Protein AF-Q20941-F1 (afdb_monomer_lite)

pLDDT: mean 76.47, std 21.43, range [36.88, 98.44]

Radius of gyration: 23.4 Å; chains: 1; bounding box: 56×32×61 Å

Sequence (111 aa):
MSRERANARERCRQKSIGNAFNMLRNHLPKQLRDRKPSKAETLKSAAQYISHLLRILEKEIENSSNNLKDEHQKDPSLTTPSHLNSKIEVCYAHQNGEWVPPECHFVVNYD

Foldseek 3Di:
DPPVLVVLQVVQVVVVVVVVLVVLLVPADPVQSVVVDDSVSSVVRSVVVVVVVVVVVVVVVVVVVVVPPDDDDDDDDDDDPPPPPPPPPPVQDDDPNDGGDPSRVVSNPDD

Structure (mmCIF, N/CA/C/O backbone):
data_AF-Q20941-F1
#
_entry.id   AF-Q20941-F1
#
loop_
_atom_site.group_PDB
_atom_site.id
_atom_site.type_symbol
_atom_site.label_atom_id
_atom_site.label_alt_id
_atom_site.label_comp_id
_atom_site.label_asym_id
_atom_site.label_entity_id
_atom_site.label_seq_id
_atom_site.pdbx_PDB_ins_code
_atom_site.Cartn_x
_atom_site.Cartn_y
_atom_site.Car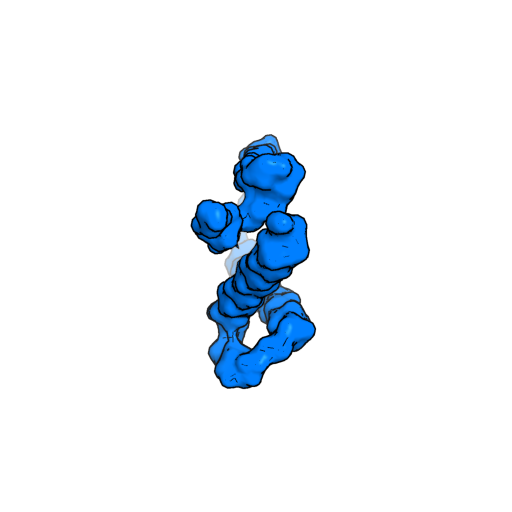tn_z
_atom_site.occupancy
_atom_site.B_iso_or_equiv
_atom_site.auth_seq_id
_atom_site.auth_comp_id
_atom_site.auth_asym_id
_atom_site.auth_atom_id
_atom_site.pdbx_PDB_model_num
ATOM 1 N N . MET A 1 1 ? 27.095 8.387 -20.098 1.00 57.59 1 MET A N 1
ATOM 2 C CA . MET A 1 1 ? 26.749 7.977 -18.717 1.00 57.59 1 MET A CA 1
ATOM 3 C C . MET A 1 1 ? 25.325 8.331 -18.248 1.00 57.59 1 MET A C 1
ATOM 5 O O . MET A 1 1 ? 24.922 7.816 -17.215 1.00 57.59 1 MET A O 1
ATOM 9 N N . SER A 1 2 ? 24.523 9.175 -18.920 1.00 83.88 2 SER A N 1
ATOM 10 C CA . SER A 1 2 ? 23.276 9.691 -18.306 1.00 83.88 2 SER A CA 1
ATOM 11 C C . SER A 1 2 ? 22.057 8.751 -18.375 1.00 83.88 2 SER A C 1
ATOM 13 O O . SER A 1 2 ? 21.399 8.545 -17.357 1.00 83.88 2 SER A O 1
ATOM 15 N N . ARG A 1 3 ? 21.745 8.156 -19.538 1.00 88.31 3 ARG A N 1
ATOM 16 C CA . ARG A 1 3 ? 20.466 7.440 -19.746 1.00 88.31 3 ARG A CA 1
ATOM 17 C C . ARG A 1 3 ? 20.379 6.094 -19.027 1.00 88.31 3 ARG A C 1
ATOM 19 O O . ARG A 1 3 ? 19.367 5.805 -18.401 1.00 88.31 3 ARG A O 1
ATOM 26 N N . GLU A 1 4 ? 21.422 5.273 -19.095 1.00 88.12 4 GLU A N 1
ATOM 27 C CA . GLU A 1 4 ? 21.444 3.953 -18.443 1.00 88.12 4 GLU A CA 1
ATOM 28 C C . GLU A 1 4 ? 21.365 4.076 -16.921 1.00 88.12 4 GLU A C 1
ATOM 30 O O . GLU A 1 4 ? 20.567 3.381 -16.291 1.00 88.12 4 GLU A O 1
ATOM 35 N N . ARG A 1 5 ? 22.118 5.025 -16.344 1.00 84.62 5 ARG A N 1
ATOM 36 C CA . ARG A 1 5 ? 22.065 5.343 -14.913 1.00 84.62 5 ARG A CA 1
ATOM 37 C C . ARG A 1 5 ? 20.673 5.837 -14.505 1.00 84.62 5 ARG A C 1
ATOM 39 O O . ARG A 1 5 ? 20.125 5.334 -13.528 1.00 84.62 5 ARG A O 1
ATOM 46 N N . ALA A 1 6 ? 20.059 6.737 -15.278 1.00 86.69 6 ALA A N 1
ATOM 47 C CA . ALA A 1 6 ? 18.687 7.192 -15.028 1.00 86.69 6 ALA A CA 1
ATOM 48 C C . ALA A 1 6 ? 17.663 6.043 -15.106 1.00 86.69 6 ALA A C 1
ATOM 50 O O . ALA A 1 6 ? 16.834 5.882 -14.212 1.00 86.69 6 ALA A O 1
ATOM 51 N N . ASN A 1 7 ? 17.765 5.179 -16.120 1.00 92.12 7 ASN A N 1
ATOM 52 C CA . ASN A 1 7 ? 16.904 4.004 -16.267 1.00 92.12 7 ASN A CA 1
ATOM 53 C C . ASN A 1 7 ? 17.090 3.000 -15.115 1.00 92.12 7 ASN A C 1
ATOM 55 O O . ASN A 1 7 ? 16.131 2.358 -14.686 1.00 92.12 7 ASN A O 1
ATOM 59 N N . ALA A 1 8 ? 18.317 2.820 -14.618 1.00 89.19 8 ALA A N 1
ATOM 60 C CA . ALA A 1 8 ? 18.602 1.974 -13.462 1.00 89.19 8 ALA A CA 1
ATOM 61 C C . ALA A 1 8 ? 17.972 2.539 -12.179 1.00 89.19 8 ALA A C 1
ATOM 63 O O . ALA A 1 8 ? 17.316 1.794 -11.446 1.00 89.19 8 ALA A O 1
ATOM 64 N N . ARG A 1 9 ? 18.086 3.856 -11.960 1.00 88.50 9 ARG A N 1
ATOM 65 C CA . ARG A 1 9 ? 17.422 4.553 -10.850 1.00 88.50 9 ARG A CA 1
ATOM 66 C C . ARG A 1 9 ? 15.904 4.403 -10.911 1.00 88.50 9 ARG A C 1
ATOM 68 O O . ARG A 1 9 ? 15.306 3.995 -9.919 1.00 88.50 9 ARG A O 1
ATOM 75 N N . GLU A 1 10 ? 15.284 4.631 -12.071 1.00 91.81 10 GLU A N 1
ATOM 76 C CA . GLU A 1 10 ? 13.825 4.509 -12.213 1.00 91.81 10 GLU A CA 1
ATOM 77 C C . GLU A 1 10 ? 13.343 3.073 -11.977 1.00 91.81 10 GLU A C 1
ATOM 79 O O . GLU A 1 10 ? 12.366 2.858 -11.258 1.00 91.81 10 GLU A O 1
ATOM 84 N N . ARG A 1 11 ? 14.057 2.065 -12.498 1.00 94.19 11 ARG A N 1
ATOM 85 C CA . ARG A 1 11 ? 13.746 0.655 -12.202 1.00 94.19 11 ARG A CA 1
ATOM 86 C C . ARG A 1 11 ? 13.788 0.372 -10.708 1.00 94.19 11 ARG A C 1
ATOM 88 O O . ARG A 1 11 ? 12.925 -0.334 -10.190 1.00 94.19 11 ARG A O 1
ATOM 95 N N . CYS A 1 12 ? 14.776 0.919 -10.013 1.00 90.69 12 CYS A N 1
ATOM 96 C CA . CYS A 1 12 ? 14.910 0.686 -8.592 1.00 90.69 12 CYS A CA 1
ATOM 97 C C . CYS A 1 12 ? 13.846 1.432 -7.764 1.00 90.69 12 CYS A C 1
ATOM 99 O O . CYS A 1 12 ? 13.238 0.839 -6.872 1.00 90.69 12 CYS A O 1
ATOM 101 N N . ARG A 1 13 ? 13.493 2.665 -8.141 1.00 92.62 13 ARG A N 1
ATOM 102 C CA . ARG A 1 13 ? 12.3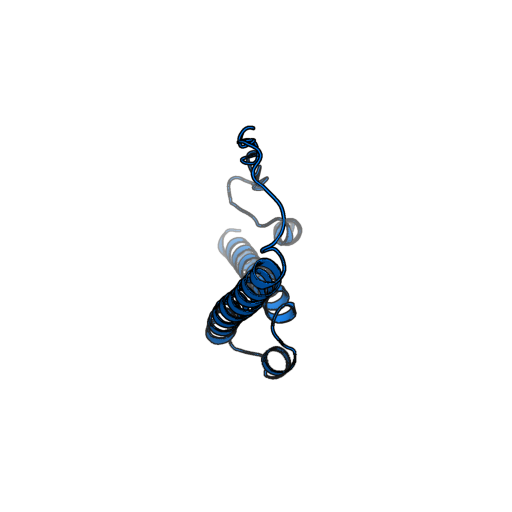45 3.384 -7.570 1.00 92.62 13 ARG A CA 1
ATOM 103 C C . ARG A 1 13 ? 11.037 2.604 -7.750 1.00 92.62 13 ARG A C 1
ATOM 105 O O . ARG A 1 13 ? 10.257 2.467 -6.810 1.00 92.62 13 ARG A O 1
ATOM 112 N N . GLN A 1 14 ? 10.804 2.032 -8.932 1.00 94.69 14 GLN A N 1
ATOM 113 C CA . GLN A 1 14 ? 9.636 1.177 -9.179 1.00 94.69 14 GLN A CA 1
ATOM 114 C C . GLN A 1 14 ? 9.670 -0.111 -8.346 1.00 94.69 14 GLN A C 1
ATOM 116 O O . GLN A 1 14 ? 8.626 -0.538 -7.852 1.00 94.69 14 GLN A O 1
ATOM 121 N N . LYS A 1 15 ? 10.852 -0.714 -8.148 1.00 93.44 15 LYS A N 1
ATOM 122 C CA . LYS A 1 15 ? 11.035 -1.888 -7.280 1.00 93.44 15 LYS A CA 1
ATOM 123 C C . LYS A 1 15 ? 10.670 -1.572 -5.829 1.00 93.44 15 LYS A C 1
ATOM 125 O O . LYS A 1 15 ? 9.933 -2.342 -5.220 1.00 93.44 15 LYS A O 1
ATOM 130 N N . SER A 1 16 ? 11.116 -0.430 -5.310 1.00 93.94 16 SER A N 1
ATOM 131 C CA . SER A 1 16 ? 10.749 0.073 -3.980 1.00 93.94 16 SER A CA 1
ATOM 132 C C . SER A 1 16 ? 9.240 0.188 -3.788 1.00 93.94 16 SER A C 1
ATOM 134 O O . SER A 1 16 ? 8.662 -0.407 -2.878 1.00 93.94 16 SER A O 1
ATOM 136 N N . ILE A 1 17 ? 8.574 0.865 -4.727 1.00 95.38 17 ILE A N 1
ATOM 137 C CA . ILE A 1 17 ? 7.116 1.008 -4.723 1.00 95.38 17 ILE A CA 1
ATOM 138 C C . ILE A 1 17 ? 6.451 -0.371 -4.796 1.00 95.38 17 ILE A C 1
ATOM 140 O O . ILE A 1 17 ? 5.494 -0.640 -4.072 1.00 95.38 17 ILE A O 1
ATOM 144 N N . GLY A 1 18 ? 6.964 -1.269 -5.641 1.00 95.25 18 GLY A N 1
ATOM 145 C CA . GLY A 1 18 ? 6.498 -2.652 -5.731 1.00 95.25 18 GLY A CA 1
ATOM 146 C C . GLY A 1 18 ? 6.571 -3.390 -4.391 1.00 95.25 18 GLY A C 1
ATOM 147 O O . GLY A 1 18 ? 5.598 -4.037 -4.000 1.00 95.25 18 GLY A O 1
ATOM 148 N N . ASN A 1 19 ? 7.676 -3.236 -3.660 1.00 95.50 19 ASN A N 1
ATOM 149 C CA . ASN A 1 19 ? 7.859 -3.816 -2.331 1.00 95.50 19 ASN A CA 1
ATOM 150 C C . ASN A 1 19 ? 6.866 -3.237 -1.316 1.00 95.50 19 ASN A C 1
ATOM 152 O O . ASN A 1 19 ? 6.230 -4.006 -0.597 1.00 95.50 19 ASN A O 1
ATOM 156 N N . ALA A 1 20 ? 6.656 -1.918 -1.310 1.00 96.19 20 ALA A N 1
ATOM 157 C CA . ALA A 1 20 ? 5.668 -1.274 -0.442 1.00 96.19 20 ALA A CA 1
ATOM 158 C C . ALA A 1 20 ? 4.239 -1.785 -0.715 1.00 96.19 20 ALA A C 1
ATOM 160 O O . ALA A 1 20 ? 3.493 -2.097 0.213 1.00 96.19 20 ALA A O 1
ATOM 161 N N . PHE A 1 21 ? 3.870 -1.968 -1.987 1.00 96.62 21 PHE A N 1
ATOM 162 C CA . PHE A 1 21 ? 2.596 -2.591 -2.358 1.00 96.62 21 PHE A CA 1
ATOM 163 C C . PHE A 1 21 ? 2.485 -4.040 -1.863 1.00 96.62 21 PHE A C 1
ATOM 165 O O . PHE A 1 21 ? 1.409 -4.460 -1.441 1.00 96.62 21 PHE A O 1
ATOM 172 N N . ASN A 1 22 ? 3.569 -4.817 -1.907 1.00 95.00 22 ASN A N 1
ATOM 173 C CA . ASN A 1 22 ? 3.575 -6.187 -1.390 1.00 95.00 22 ASN A CA 1
ATOM 174 C C . ASN A 1 22 ? 3.422 -6.221 0.135 1.00 95.00 22 ASN A C 1
ATOM 176 O O . ASN A 1 22 ? 2.632 -7.015 0.639 1.00 95.00 22 ASN A O 1
ATOM 180 N N . MET A 1 23 ? 4.100 -5.325 0.856 1.00 96.38 23 MET A N 1
ATOM 181 C CA . MET A 1 23 ? 3.905 -5.163 2.299 1.00 96.38 23 MET A CA 1
ATOM 182 C C . MET A 1 23 ? 2.452 -4.814 2.623 1.00 96.38 23 MET A C 1
ATOM 184 O O . MET A 1 23 ? 1.840 -5.470 3.460 1.00 96.38 23 MET A O 1
ATOM 188 N N . LEU A 1 24 ? 1.855 -3.863 1.897 1.00 97.44 24 LEU A N 1
ATOM 189 C CA . LEU A 1 24 ? 0.453 -3.492 2.087 1.00 97.44 24 LEU A CA 1
ATOM 190 C C . LEU A 1 24 ? -0.499 -4.683 1.876 1.00 97.44 24 LEU A C 1
ATOM 192 O O . LEU A 1 24 ? -1.422 -4.880 2.664 1.00 97.44 24 LEU A O 1
ATOM 196 N N . ARG A 1 25 ? -0.254 -5.529 0.865 1.00 95.81 25 ARG A N 1
ATOM 197 C CA . ARG A 1 25 ? -1.047 -6.752 0.626 1.00 95.81 25 ARG A CA 1
ATOM 198 C C . ARG A 1 25 ? -0.942 -7.776 1.753 1.00 95.81 25 ARG A C 1
ATOM 200 O O . ARG A 1 25 ? -1.885 -8.538 1.946 1.00 95.81 25 ARG A O 1
ATOM 207 N N . ASN A 1 26 ? 0.161 -7.805 2.499 1.00 95.69 26 ASN A N 1
ATOM 208 C CA . ASN A 1 26 ? 0.315 -8.723 3.629 1.00 95.69 26 ASN A CA 1
ATOM 209 C C . ASN A 1 26 ? -0.593 -8.364 4.811 1.00 95.69 26 ASN A C 1
ATOM 211 O O . ASN A 1 26 ? -0.946 -9.258 5.575 1.00 95.69 26 ASN A O 1
ATOM 215 N N . HIS A 1 27 ? -1.004 -7.097 4.923 1.00 96.38 27 HIS A N 1
ATOM 216 C CA . HIS A 1 27 ? -1.966 -6.631 5.924 1.00 96.38 27 HIS A CA 1
ATOM 217 C C . HIS A 1 27 ? -3.430 -6.822 5.506 1.00 96.38 27 HIS A C 1
ATOM 219 O O . HIS A 1 27 ? -4.326 -6.621 6.323 1.00 96.38 27 HIS A O 1
ATOM 225 N N . LEU A 1 28 ? -3.697 -7.202 4.252 1.00 96.44 28 LEU A N 1
ATOM 226 C CA . LEU A 1 28 ? -5.054 -7.500 3.807 1.00 96.44 28 LEU A CA 1
ATOM 227 C C . LEU A 1 28 ? -5.525 -8.872 4.320 1.00 96.44 28 LEU A C 1
ATOM 229 O O . LEU A 1 28 ? -4.712 -9.790 4.471 1.00 96.44 28 LEU A O 1
ATOM 233 N N . PRO A 1 29 ? -6.848 -9.058 4.494 1.00 95.06 29 PRO A N 1
ATOM 234 C CA . PRO A 1 29 ? -7.448 -10.370 4.707 1.00 95.06 29 PRO A CA 1
ATOM 235 C C . PRO A 1 29 ? -6.975 -11.394 3.669 1.00 95.06 29 PRO A C 1
ATOM 237 O O . PRO A 1 29 ? -6.873 -11.085 2.477 1.00 95.06 29 PRO A O 1
ATOM 240 N N . LYS A 1 30 ? -6.731 -12.635 4.108 1.00 91.25 30 LYS A N 1
ATOM 241 C CA . LYS A 1 30 ? -6.152 -13.715 3.288 1.00 91.25 30 LYS A CA 1
ATOM 242 C C . LYS A 1 30 ? -6.867 -13.887 1.940 1.00 91.25 30 LYS A C 1
ATOM 244 O O . LYS A 1 30 ? -6.219 -13.935 0.903 1.00 91.25 30 LYS A O 1
ATOM 249 N N . GLN A 1 31 ? -8.196 -13.878 1.947 1.00 89.94 31 GLN A N 1
ATOM 250 C CA . GLN A 1 31 ? -9.045 -14.045 0.766 1.00 89.94 31 GLN A CA 1
ATOM 251 C C . GLN A 1 31 ? -8.819 -12.948 -0.285 1.00 89.94 31 GLN A C 1
ATOM 253 O O . GLN A 1 31 ? -8.934 -13.208 -1.481 1.00 89.94 31 GLN A O 1
ATOM 258 N N . LEU A 1 32 ? -8.500 -11.726 0.153 1.00 85.75 32 LEU A N 1
ATOM 259 C CA . LEU A 1 32 ? -8.183 -10.608 -0.733 1.00 85.75 32 LEU A CA 1
ATOM 260 C C . LEU A 1 32 ? -6.734 -10.682 -1.212 1.00 85.75 32 LEU A C 1
ATOM 262 O O . LEU A 1 32 ? -6.476 -10.396 -2.375 1.00 85.75 32 LEU A O 1
ATOM 266 N N . ARG A 1 33 ? -5.800 -11.114 -0.357 1.00 86.06 33 ARG A N 1
ATOM 267 C CA . ARG A 1 33 ? -4.389 -11.311 -0.721 1.00 86.06 33 ARG A CA 1
ATOM 268 C C . ARG A 1 33 ? -4.205 -12.404 -1.778 1.00 86.06 33 ARG A C 1
ATOM 270 O O . ARG A 1 33 ? -3.481 -12.186 -2.749 1.00 86.06 33 ARG A O 1
ATOM 277 N N . ASP A 1 34 ? -4.879 -13.542 -1.621 1.00 85.50 34 ASP A N 1
ATOM 278 C CA . ASP A 1 34 ? -4.714 -14.726 -2.478 1.00 85.50 34 ASP A CA 1
ATOM 279 C C . ASP A 1 34 ? -5.192 -14.478 -3.923 1.00 85.50 34 ASP A C 1
ATOM 281 O O . ASP A 1 34 ? -4.664 -15.064 -4.866 1.00 85.50 34 ASP A O 1
ATOM 285 N N . ARG A 1 35 ? -6.120 -13.530 -4.128 1.00 90.12 35 ARG A N 1
ATOM 286 C CA . ARG A 1 35 ? -6.560 -13.086 -5.465 1.00 90.12 35 ARG A CA 1
ATOM 287 C C . ARG A 1 35 ? -5.531 -12.230 -6.209 1.00 90.12 35 ARG A C 1
ATOM 289 O O . ARG A 1 35 ? -5.767 -11.887 -7.362 1.00 90.12 35 ARG A O 1
ATOM 296 N N . LYS A 1 36 ? -4.402 -11.889 -5.575 1.00 86.19 36 LYS A N 1
ATOM 297 C CA . LYS A 1 36 ? -3.334 -11.040 -6.134 1.00 86.19 36 LYS A CA 1
ATOM 298 C C . LYS A 1 36 ? -3.887 -9.711 -6.685 1.00 86.19 36 LYS A C 1
ATOM 300 O O . LYS A 1 36 ? -3.790 -9.456 -7.885 1.00 86.19 36 LYS A O 1
ATOM 305 N N . PRO A 1 37 ? -4.446 -8.848 -5.817 1.00 89.94 37 PRO A N 1
ATOM 306 C CA . PRO A 1 37 ? -5.167 -7.654 -6.236 1.00 89.94 37 PRO A CA 1
ATOM 307 C C . PRO A 1 37 ? -4.246 -6.681 -6.976 1.00 89.94 37 PRO A C 1
ATOM 309 O O . PRO A 1 37 ? -3.076 -6.481 -6.606 1.00 89.94 37 PRO A O 1
ATOM 312 N N . SER A 1 38 ? -4.793 -6.024 -7.999 1.00 96.25 38 SER A N 1
ATOM 313 C CA . SER A 1 38 ? -4.128 -4.936 -8.721 1.00 96.25 38 SER A CA 1
ATOM 314 C C . SER A 1 38 ? -3.712 -3.801 -7.773 1.00 96.25 38 SER A C 1
ATOM 316 O O . SER A 1 38 ? -4.113 -3.752 -6.607 1.00 96.25 38 SER A O 1
ATOM 318 N N . LYS A 1 39 ? -2.890 -2.852 -8.247 1.00 96.06 39 LYS A N 1
ATOM 319 C CA . LYS A 1 39 ? -2.489 -1.686 -7.433 1.00 96.06 39 LYS A CA 1
ATOM 320 C C . LYS A 1 39 ? -3.716 -0.921 -6.917 1.00 96.06 39 LYS A C 1
ATOM 322 O O . LYS A 1 39 ? -3.812 -0.648 -5.726 1.00 96.06 39 LYS A O 1
ATOM 327 N N . ALA A 1 40 ? -4.680 -0.642 -7.795 1.00 97.69 40 ALA A N 1
ATOM 328 C CA . ALA A 1 40 ? -5.897 0.078 -7.431 1.00 97.69 40 ALA A CA 1
ATOM 329 C C . ALA A 1 40 ? -6.766 -0.711 -6.438 1.00 97.69 40 ALA A C 1
ATOM 331 O O . ALA A 1 40 ? -7.239 -0.147 -5.454 1.00 97.69 40 ALA A O 1
ATOM 332 N N . GLU A 1 41 ? -6.945 -2.016 -6.653 1.00 96.31 41 GLU A N 1
ATOM 333 C CA . GLU A 1 41 ? -7.703 -2.870 -5.730 1.00 96.31 41 GLU A CA 1
ATOM 334 C C . GLU A 1 41 ? -7.018 -3.008 -4.373 1.00 96.31 41 GLU A C 1
ATOM 336 O O . GLU A 1 41 ? -7.704 -3.031 -3.357 1.00 96.31 41 GLU A O 1
ATOM 341 N N . THR A 1 42 ? -5.683 -3.053 -4.341 1.00 97.38 42 THR A N 1
ATOM 342 C CA . THR A 1 42 ? -4.909 -3.096 -3.092 1.00 97.38 42 THR A CA 1
ATOM 343 C C . THR A 1 42 ? -5.197 -1.853 -2.252 1.00 97.38 42 THR A C 1
ATOM 345 O O . THR A 1 42 ? -5.513 -1.979 -1.073 1.00 97.38 42 THR A O 1
ATOM 348 N N . LEU A 1 43 ? -5.161 -0.664 -2.866 1.00 98.44 43 LEU A N 1
ATOM 349 C CA . LEU A 1 43 ? -5.464 0.598 -2.182 1.00 98.44 43 LEU A CA 1
ATOM 350 C C . LEU A 1 43 ? -6.912 0.640 -1.679 1.00 98.44 43 LEU A C 1
ATOM 352 O O . LEU A 1 43 ? -7.147 0.940 -0.510 1.00 98.44 43 LEU A O 1
ATOM 356 N N . LYS A 1 44 ? -7.881 0.292 -2.538 1.00 97.31 44 LYS A N 1
ATOM 357 C CA . LYS A 1 44 ? -9.307 0.269 -2.171 1.00 97.31 44 LYS A CA 1
ATOM 358 C C . LYS A 1 44 ? -9.583 -0.706 -1.025 1.00 97.31 44 LYS A C 1
ATOM 360 O O . LYS A 1 44 ? -10.228 -0.334 -0.050 1.00 97.31 44 LYS A O 1
ATOM 365 N N . SER A 1 45 ? -9.060 -1.927 -1.126 1.00 96.38 45 SER A N 1
ATOM 366 C CA . SER A 1 45 ? -9.250 -2.978 -0.121 1.00 96.38 45 SER A CA 1
ATOM 367 C C . SER A 1 45 ? -8.621 -2.603 1.215 1.00 96.38 45 SER A C 1
ATOM 369 O O . SER A 1 45 ? -9.216 -2.851 2.257 1.00 96.38 45 SER A O 1
ATOM 371 N N . ALA A 1 46 ? -7.438 -1.981 1.198 1.00 97.81 46 ALA A N 1
ATOM 372 C CA . ALA A 1 46 ? -6.765 -1.544 2.416 1.00 97.81 46 ALA A CA 1
ATOM 373 C C . ALA A 1 46 ? -7.572 -0.460 3.137 1.00 97.81 46 ALA A C 1
ATOM 375 O O . ALA A 1 46 ? -7.822 -0.585 4.332 1.00 97.81 46 ALA A O 1
ATOM 376 N N . ALA A 1 47 ? -8.047 0.553 2.406 1.00 98.38 47 ALA A N 1
ATOM 377 C CA . ALA A 1 47 ? -8.890 1.602 2.973 1.00 98.38 47 ALA A CA 1
ATOM 378 C C . ALA A 1 47 ? -10.182 1.026 3.579 1.00 98.38 47 ALA A C 1
ATOM 380 O O . ALA A 1 47 ? -10.512 1.315 4.727 1.00 98.38 47 ALA A O 1
ATOM 381 N N . GLN A 1 48 ? -10.871 0.146 2.845 1.00 97.75 48 GLN A N 1
ATOM 382 C CA . GLN A 1 48 ? -12.079 -0.528 3.332 1.00 97.75 48 GLN A CA 1
ATOM 383 C C . GLN A 1 48 ? -11.812 -1.374 4.580 1.00 97.75 48 GLN A C 1
ATOM 385 O O . GLN A 1 48 ? -12.624 -1.378 5.504 1.00 97.75 48 GLN A O 1
ATOM 390 N N . TYR A 1 49 ? -10.679 -2.077 4.619 1.00 97.31 49 TYR A N 1
ATOM 391 C CA . TYR A 1 49 ? -10.316 -2.914 5.752 1.00 97.31 49 TYR A CA 1
ATOM 392 C C . TYR A 1 49 ? -9.999 -2.084 6.998 1.00 97.31 49 TYR A C 1
ATOM 394 O O . TYR A 1 49 ? -10.506 -2.401 8.070 1.00 97.31 49 TYR A O 1
ATOM 402 N N . ILE A 1 50 ? -9.268 -0.972 6.856 1.00 98.44 50 ILE A N 1
ATOM 403 C CA . ILE A 1 50 ? -9.044 -0.015 7.950 1.00 98.44 50 ILE A CA 1
ATOM 404 C C . ILE A 1 50 ? -10.388 0.480 8.500 1.00 98.44 50 ILE A C 1
ATOM 406 O O . ILE A 1 50 ? -10.634 0.370 9.698 1.00 98.44 50 ILE A O 1
ATOM 410 N N . SER A 1 51 ? -11.301 0.944 7.637 1.00 98.31 51 SER A N 1
ATOM 411 C CA . SER A 1 51 ? -12.634 1.395 8.066 1.00 98.31 51 SER A CA 1
ATOM 412 C C . SER A 1 51 ? -13.464 0.290 8.727 1.00 98.31 51 SER A C 1
ATOM 414 O O . SER A 1 51 ? -14.282 0.561 9.603 1.00 98.31 51 SER A O 1
ATOM 416 N N . HIS A 1 52 ? -13.298 -0.961 8.300 1.00 97.69 52 HIS A N 1
ATOM 417 C CA . HIS A 1 52 ? -13.974 -2.099 8.912 1.00 97.69 52 HIS A CA 1
ATOM 418 C C . HIS A 1 52 ? -13.454 -2.379 10.325 1.00 97.69 52 HIS A C 1
ATOM 420 O O . HIS A 1 52 ? -14.263 -2.518 11.240 1.00 97.69 52 HIS A O 1
ATOM 426 N N . LEU A 1 53 ? -12.130 -2.409 10.507 1.00 97.62 53 LEU A N 1
ATOM 427 C CA . LEU A 1 53 ? -11.506 -2.616 11.813 1.00 97.62 53 LEU A CA 1
ATOM 428 C C . LEU A 1 53 ? -11.858 -1.492 12.794 1.00 97.62 53 LEU A C 1
ATOM 430 O O . LEU A 1 53 ? -12.224 -1.789 13.926 1.00 97.62 53 LEU A O 1
ATOM 434 N N . LEU A 1 54 ? -11.830 -0.227 12.354 1.00 98.31 54 LEU A N 1
ATOM 435 C CA . LEU A 1 54 ? -12.230 0.916 13.187 1.00 98.31 54 LEU A CA 1
ATOM 436 C C . LEU A 1 54 ? -13.661 0.761 13.720 1.00 98.31 54 LEU A C 1
ATOM 438 O O . LEU A 1 54 ? -13.874 0.867 14.922 1.00 98.31 54 LEU A O 1
ATOM 442 N N . ARG A 1 55 ? -14.617 0.385 12.860 1.00 97.75 55 ARG A N 1
ATOM 443 C CA . ARG A 1 55 ? -16.013 0.153 13.271 1.00 97.75 55 ARG A CA 1
ATOM 444 C C . ARG A 1 55 ? -16.156 -0.980 14.293 1.00 97.75 55 ARG A C 1
ATOM 446 O O . ARG A 1 55 ? -17.016 -0.915 15.166 1.00 97.75 55 ARG A O 1
ATOM 453 N N . ILE A 1 56 ? -15.357 -2.044 14.169 1.00 97.19 56 ILE A N 1
ATOM 454 C CA . ILE A 1 56 ? -15.363 -3.144 15.148 1.00 97.19 56 ILE A CA 1
ATOM 455 C C . ILE A 1 56 ? -14.877 -2.638 16.511 1.00 97.19 56 ILE A C 1
ATOM 457 O O . ILE A 1 56 ? -15.497 -2.952 17.522 1.00 97.19 56 ILE A O 1
ATOM 461 N N . LEU A 1 57 ? -13.808 -1.839 16.532 1.00 96.88 57 LEU A N 1
ATOM 462 C CA . LEU A 1 57 ? -13.256 -1.274 17.764 1.00 96.88 57 LEU A CA 1
ATOM 463 C C . LEU A 1 57 ? -14.221 -0.284 18.431 1.00 96.88 57 LEU A C 1
ATOM 465 O O . LEU A 1 57 ? -14.406 -0.347 19.641 1.00 96.88 57 LEU A O 1
ATOM 469 N N . GLU A 1 58 ? -14.869 0.587 17.655 1.00 96.25 58 GLU A N 1
ATOM 470 C CA . GLU A 1 58 ? -15.891 1.520 18.154 1.00 96.25 58 GLU A CA 1
ATOM 471 C C . GLU A 1 58 ? -17.048 0.772 18.827 1.00 96.25 58 GLU A C 1
ATOM 473 O O . GLU A 1 58 ? -17.404 1.073 19.965 1.00 96.25 58 GLU A O 1
ATOM 478 N N . LYS A 1 59 ? -17.566 -0.275 18.173 1.00 95.00 59 LYS A N 1
ATOM 479 C CA . LYS A 1 59 ? -18.627 -1.118 18.737 1.00 95.00 59 LYS A CA 1
ATOM 480 C C . LYS A 1 59 ? -18.204 -1.778 20.056 1.00 95.00 59 LYS A C 1
ATOM 482 O O . LYS A 1 59 ? -19.018 -1.909 20.966 1.00 95.00 59 LYS A O 1
ATOM 487 N N . GLU A 1 60 ? -16.952 -2.213 20.167 1.00 93.62 60 GLU A N 1
ATOM 488 C CA . GLU A 1 60 ? -16.432 -2.833 21.392 1.00 93.62 60 GLU A CA 1
ATOM 489 C C . GLU A 1 60 ? -16.332 -1.837 22.557 1.00 93.62 60 GLU A C 1
ATOM 491 O O . GLU A 1 60 ? -16.694 -2.157 23.693 1.00 93.62 60 GLU A O 1
ATOM 496 N N . ILE A 1 61 ? -15.901 -0.606 22.266 1.00 93.06 61 ILE A N 1
ATOM 497 C CA . ILE A 1 61 ? -15.853 0.492 23.237 1.00 93.06 61 ILE A CA 1
ATOM 498 C C . ILE A 1 61 ? -17.268 0.830 23.728 1.00 93.06 61 ILE A C 1
ATOM 500 O O . ILE A 1 61 ? -17.484 0.967 24.934 1.00 93.06 61 ILE A O 1
ATOM 504 N N . GLU A 1 62 ? -18.247 0.902 22.823 1.00 92.94 62 GLU A N 1
ATOM 505 C CA . GLU A 1 62 ? -19.654 1.135 23.171 1.00 92.94 62 GLU A CA 1
ATOM 506 C C . GLU A 1 62 ? -20.223 0.010 24.050 1.00 92.94 62 GLU A C 1
ATOM 508 O O . GLU A 1 62 ? -20.843 0.283 25.081 1.00 92.94 62 GLU A O 1
ATOM 513 N N . ASN A 1 63 ? -19.975 -1.260 23.705 1.00 90.25 63 ASN A N 1
ATOM 514 C CA . ASN A 1 63 ? -20.431 -2.402 24.507 1.00 90.25 63 ASN A CA 1
ATOM 515 C C . ASN A 1 63 ? -19.822 -2.398 25.917 1.00 90.25 63 ASN A C 1
ATOM 517 O O . ASN A 1 63 ? -20.521 -2.690 26.889 1.00 90.25 63 ASN A O 1
ATOM 521 N N . SER A 1 64 ? -18.542 -2.038 26.033 1.00 90.56 64 SER A N 1
ATOM 522 C CA . SER A 1 64 ? -17.838 -1.944 27.317 1.00 90.56 64 SER A CA 1
ATOM 523 C C . SER A 1 64 ? -18.353 -0.782 28.172 1.00 90.56 64 SER A C 1
ATOM 525 O O . SER A 1 64 ? -18.550 -0.940 29.376 1.00 90.56 64 SER A O 1
ATOM 527 N N . SER A 1 65 ? -18.643 0.374 27.562 1.00 82.50 65 SER A N 1
ATOM 528 C CA . SER A 1 65 ? -19.205 1.532 28.269 1.00 82.50 65 SER A CA 1
ATOM 529 C C . SER A 1 65 ? -20.605 1.254 28.825 1.00 82.50 65 SER A C 1
ATOM 531 O O . SER A 1 65 ? -20.934 1.717 29.916 1.00 82.50 65 SER A O 1
ATOM 533 N N . ASN A 1 66 ? -21.411 0.433 28.144 1.00 75.19 66 ASN A N 1
ATOM 534 C CA . ASN A 1 66 ? -22.721 0.023 28.655 1.00 75.19 66 ASN A CA 1
ATOM 535 C C . ASN A 1 66 ? -22.647 -0.847 29.928 1.00 75.19 66 ASN A C 1
ATOM 537 O O . ASN A 1 66 ? -23.651 -0.952 30.627 1.00 75.19 66 ASN A O 1
ATOM 541 N N . ASN A 1 67 ? -21.489 -1.439 30.253 1.00 65.44 67 ASN A N 1
ATOM 542 C CA . ASN A 1 67 ? -21.285 -2.205 31.490 1.00 65.44 67 ASN A CA 1
ATOM 543 C C . ASN A 1 67 ? -20.818 -1.341 32.679 1.00 65.44 67 ASN A C 1
ATOM 545 O O . ASN A 1 67 ? -20.957 -1.751 33.825 1.00 65.44 67 ASN A O 1
ATOM 549 N N . LEU A 1 68 ? -20.295 -0.137 32.428 1.00 59.62 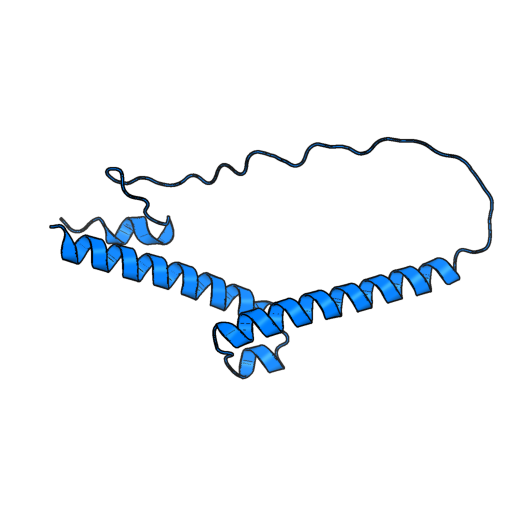68 LEU A N 1
ATOM 550 C CA . LEU A 1 68 ? -19.800 0.797 33.448 1.00 59.62 68 LEU A CA 1
ATOM 551 C C . LEU A 1 68 ? -20.809 1.936 33.645 1.00 59.62 68 LEU A C 1
ATOM 553 O O . LEU A 1 68 ? -20.537 3.103 33.370 1.00 59.62 68 LEU A O 1
ATOM 557 N N . LYS A 1 69 ? -22.016 1.583 34.088 1.00 48.22 69 LYS A N 1
ATOM 558 C CA . LYS A 1 69 ? -22.986 2.533 34.649 1.00 48.22 69 LYS A CA 1
ATOM 559 C C . LYS A 1 69 ? -23.398 2.080 36.045 1.00 48.22 69 LYS A C 1
ATOM 561 O O . LYS A 1 69 ? -24.577 1.913 36.321 1.00 48.22 69 LYS A O 1
ATOM 566 N N . ASP A 1 70 ? -22.408 1.882 36.903 1.00 44.47 70 ASP A N 1
ATOM 567 C CA . ASP A 1 70 ? -22.570 2.083 38.337 1.00 44.47 70 ASP A CA 1
ATOM 568 C C . ASP A 1 70 ? -21.233 2.574 38.913 1.00 44.47 70 ASP A C 1
ATOM 570 O O . ASP A 1 70 ? -20.175 2.187 38.420 1.00 44.47 70 ASP A O 1
ATOM 574 N N . GLU A 1 71 ? -21.309 3.440 39.920 1.00 42.28 71 GLU A N 1
ATOM 575 C CA . GLU A 1 71 ? -20.214 4.104 40.651 1.00 42.28 71 GLU A CA 1
ATOM 576 C C . GLU A 1 71 ? -19.603 5.409 40.083 1.00 42.28 71 GLU A C 1
ATOM 578 O O . GLU A 1 71 ? -18.585 5.459 39.399 1.00 42.28 71 GLU A O 1
ATOM 583 N N . HIS A 1 72 ? -20.266 6.491 40.509 1.00 45.81 72 HIS A N 1
ATOM 584 C CA . HIS A 1 72 ? -19.739 7.669 41.217 1.00 45.81 72 HIS A CA 1
ATOM 585 C C . HIS A 1 72 ? -18.635 8.564 40.612 1.00 45.81 72 HIS A C 1
ATOM 587 O O . HIS A 1 72 ? -17.485 8.199 40.390 1.00 45.81 72 HIS A O 1
ATOM 593 N N . GLN A 1 73 ? -19.014 9.841 40.509 1.00 39.22 73 GLN A N 1
ATOM 594 C CA . GLN A 1 73 ? -18.235 11.013 40.119 1.00 39.22 73 GLN A CA 1
ATOM 595 C C . GLN A 1 73 ? -16.959 11.232 40.959 1.00 39.22 73 GLN A C 1
ATOM 597 O O . GLN A 1 73 ? -17.030 11.276 42.186 1.00 39.22 73 GLN A O 1
ATOM 602 N N . LYS A 1 74 ? -15.825 11.474 40.283 1.00 36.88 74 LYS A N 1
ATOM 603 C CA . LYS A 1 74 ? -14.667 12.287 40.725 1.00 36.88 74 LYS A CA 1
ATOM 604 C C . LYS A 1 74 ? -13.798 12.580 39.492 1.00 36.88 74 LYS A C 1
ATOM 606 O O . LYS A 1 74 ? -13.208 11.669 38.932 1.00 36.88 74 LYS A O 1
ATOM 611 N N . ASP A 1 75 ? -13.991 13.725 38.850 1.00 37.59 75 ASP A N 1
ATOM 612 C CA . ASP A 1 75 ? -13.260 14.996 39.038 1.00 37.59 75 ASP A CA 1
ATOM 613 C C . ASP A 1 75 ? -12.022 15.088 38.107 1.00 37.59 75 ASP A C 1
ATOM 615 O O . ASP A 1 75 ? -11.327 14.088 37.917 1.00 37.59 75 ASP A O 1
ATOM 619 N N . PRO A 1 76 ? -11.776 16.234 37.439 1.00 51.16 76 PRO A N 1
ATOM 620 C CA . PRO A 1 76 ? -10.937 16.324 36.259 1.00 51.16 76 PRO A CA 1
ATOM 621 C C . PRO A 1 76 ? -9.515 16.751 36.612 1.00 51.16 76 PRO A C 1
ATOM 623 O O . PRO A 1 76 ? -9.295 17.598 37.472 1.00 51.16 76 PRO A O 1
ATOM 626 N N . SER A 1 77 ? -8.545 16.230 35.869 1.00 41.03 77 SER A N 1
ATOM 627 C CA . SER A 1 77 ? -7.365 16.951 35.369 1.00 41.03 77 SER A CA 1
ATOM 628 C C . SER A 1 77 ? -6.274 15.952 34.997 1.00 41.03 77 SER A C 1
ATOM 630 O O . SER A 1 77 ? -5.975 15.036 35.753 1.00 41.03 77 SER A O 1
ATOM 632 N N . LEU A 1 78 ? -5.677 16.150 33.820 1.00 42.09 78 LEU A N 1
ATOM 633 C CA . LEU A 1 78 ? -4.231 16.321 33.609 1.00 42.09 78 LEU A CA 1
ATOM 634 C C . LEU A 1 78 ? -3.865 15.967 32.158 1.00 42.09 78 LEU A C 1
ATOM 636 O O . LEU A 1 78 ? -3.673 14.819 31.779 1.00 42.09 78 LEU A O 1
ATOM 640 N N . THR A 1 79 ? -3.791 17.044 31.374 1.00 37.38 79 THR A N 1
ATOM 641 C CA . THR A 1 79 ? -2.698 17.402 30.460 1.00 37.38 79 THR A CA 1
ATOM 642 C C . THR A 1 79 ? -2.272 16.400 29.384 1.00 37.38 79 THR A C 1
ATOM 644 O O . THR A 1 79 ? -1.535 15.446 29.607 1.00 37.38 79 THR A O 1
ATOM 647 N N . THR A 1 80 ? -2.637 16.760 28.153 1.00 41.66 80 THR A N 1
ATOM 648 C CA . THR A 1 80 ? -2.145 16.238 26.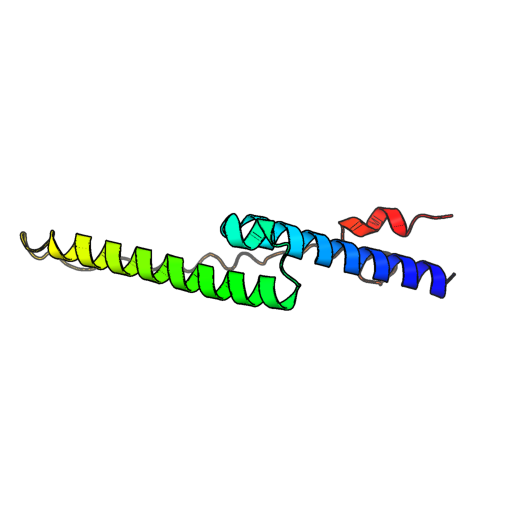875 1.00 41.66 80 THR A CA 1
ATOM 649 C C . THR A 1 80 ? -0.623 16.407 26.726 1.00 41.66 80 THR A C 1
ATOM 651 O O . THR A 1 80 ? -0.152 17.547 26.661 1.00 41.66 80 THR A O 1
ATOM 654 N N . PRO A 1 81 ? 0.172 15.332 26.585 1.00 44.56 81 PRO A N 1
ATOM 655 C CA . PRO A 1 81 ? 1.575 15.446 26.207 1.00 44.56 81 PRO A CA 1
ATOM 656 C C . PRO A 1 81 ? 1.679 15.639 24.687 1.00 44.56 81 PRO A C 1
ATOM 658 O O . PRO A 1 81 ? 1.632 14.692 23.903 1.00 44.56 81 PRO A O 1
ATOM 661 N N . SER A 1 82 ? 1.822 16.889 24.254 1.00 42.81 82 SER A N 1
ATOM 662 C CA . SER A 1 82 ? 2.166 17.256 22.880 1.00 42.81 82 SER A CA 1
ATOM 663 C C . SER A 1 82 ? 3.670 17.067 22.643 1.00 42.81 82 SER A C 1
ATOM 665 O O . SER A 1 82 ? 4.427 18.035 22.661 1.00 42.81 82 SER A O 1
ATOM 667 N N . HIS A 1 83 ? 4.145 15.831 22.463 1.00 45.91 83 HIS A N 1
ATOM 668 C CA . HIS A 1 83 ? 5.546 15.609 22.081 1.00 45.91 83 HIS A CA 1
ATOM 669 C C . HIS A 1 83 ? 5.768 14.325 21.270 1.00 45.91 83 HIS A C 1
ATOM 671 O O . HIS A 1 83 ? 6.513 13.442 21.673 1.00 45.91 83 HIS A O 1
ATOM 677 N N . LEU A 1 84 ? 5.126 14.221 20.103 1.00 48.25 84 LEU A N 1
ATOM 678 C CA . LEU A 1 84 ? 5.438 13.193 19.099 1.00 48.25 84 LEU A CA 1
ATOM 679 C C . LEU A 1 84 ? 5.391 13.759 17.673 1.00 48.25 84 LEU A C 1
ATOM 681 O O . LEU A 1 84 ? 4.894 13.125 16.757 1.00 48.25 84 LEU A O 1
ATOM 685 N N . ASN A 1 85 ? 5.953 14.949 17.467 1.00 43.09 85 ASN A N 1
ATOM 686 C CA . ASN A 1 85 ? 6.493 15.301 16.154 1.00 43.09 85 ASN A CA 1
ATOM 687 C C . ASN A 1 85 ? 8.018 15.313 16.269 1.00 43.09 85 ASN A C 1
ATOM 689 O O . ASN A 1 85 ? 8.670 16.320 16.000 1.00 43.09 85 ASN A O 1
ATOM 693 N N . SER A 1 86 ? 8.598 14.185 16.709 1.00 47.66 86 SER A N 1
ATOM 694 C CA . SER A 1 86 ? 10.014 13.937 16.459 1.00 47.66 86 SER A CA 1
ATOM 695 C C . SER A 1 86 ? 10.176 13.989 14.949 1.00 47.66 86 SER A C 1
ATOM 697 O O . SER A 1 86 ? 9.672 13.113 14.245 1.00 47.66 86 SER A O 1
ATOM 699 N N . LYS A 1 87 ? 10.790 15.079 14.484 1.00 40.91 87 LYS A N 1
ATOM 700 C CA . LYS A 1 87 ? 11.342 15.283 13.151 1.00 40.91 87 LYS A CA 1
ATOM 701 C C . LYS A 1 87 ? 11.692 13.918 12.569 1.00 40.91 87 LYS A C 1
ATOM 703 O O . LYS A 1 87 ? 12.684 13.321 12.978 1.00 40.91 87 LYS A O 1
ATOM 708 N N . ILE A 1 88 ? 10.827 13.391 11.698 1.00 45.88 88 ILE A N 1
ATOM 709 C CA . ILE A 1 88 ? 11.153 12.194 10.935 1.00 45.88 88 ILE A CA 1
ATOM 710 C C . ILE A 1 88 ? 12.289 12.653 10.038 1.00 45.88 88 ILE A C 1
ATOM 712 O O . ILE A 1 88 ? 12.082 13.280 9.000 1.00 45.88 88 ILE A O 1
ATOM 716 N N . GLU A 1 89 ? 13.505 12.437 10.515 1.00 44.19 89 GLU A N 1
ATOM 717 C CA . GLU A 1 89 ? 14.712 12.616 9.746 1.00 44.19 89 GLU A CA 1
ATOM 718 C C . GLU A 1 89 ? 14.726 11.469 8.746 1.00 44.19 89 GLU A C 1
ATOM 720 O O . GLU A 1 89 ? 15.273 10.393 8.971 1.00 44.19 89 GLU A O 1
ATOM 725 N N . VAL A 1 90 ? 14.008 11.668 7.643 1.00 48.16 90 VAL A N 1
ATOM 726 C CA . VAL A 1 90 ? 14.206 10.840 6.469 1.00 48.16 90 VAL A CA 1
ATOM 727 C C . VAL A 1 90 ? 15.593 11.216 5.975 1.00 48.16 90 VAL A C 1
ATOM 729 O O . VAL A 1 90 ? 15.775 12.261 5.351 1.00 48.16 90 VAL A O 1
ATOM 732 N N . CYS A 1 91 ? 16.590 10.402 6.318 1.00 51.16 91 CYS A N 1
ATOM 733 C CA . CYS A 1 91 ? 17.914 10.480 5.722 1.00 51.16 91 CYS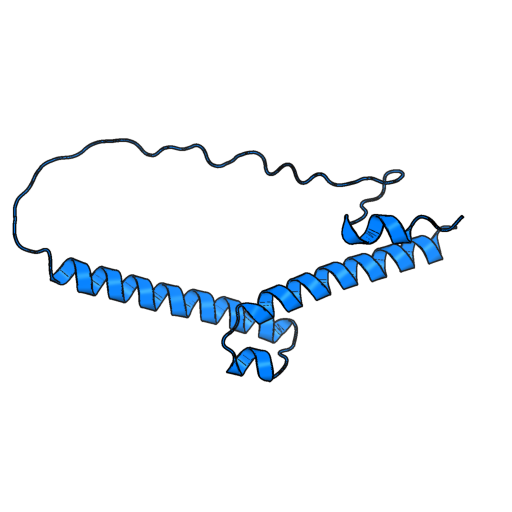 A CA 1
ATOM 734 C C . CYS A 1 91 ? 17.758 10.184 4.228 1.00 51.16 91 CYS A C 1
ATOM 736 O O . CYS A 1 91 ? 17.848 9.041 3.783 1.00 51.16 91 CYS A O 1
ATOM 738 N N . TYR A 1 92 ? 17.455 11.217 3.447 1.00 55.22 92 TYR A N 1
ATOM 739 C CA . TYR A 1 92 ? 17.521 11.156 2.002 1.00 55.22 92 TYR A CA 1
ATOM 740 C C . TYR A 1 92 ? 18.988 11.042 1.644 1.00 55.22 92 TYR A C 1
ATOM 742 O O . TYR A 1 92 ? 19.764 11.990 1.791 1.00 55.22 92 TYR A O 1
ATOM 750 N N . ALA A 1 93 ? 19.382 9.858 1.213 1.00 61.41 93 ALA A N 1
ATOM 751 C CA . ALA A 1 93 ? 20.711 9.693 0.704 1.00 61.41 93 ALA A CA 1
ATOM 752 C C . ALA A 1 93 ? 20.789 10.324 -0.689 1.00 61.41 93 ALA A C 1
ATOM 754 O O . ALA A 1 93 ? 20.056 9.986 -1.621 1.00 61.41 93 ALA A O 1
ATOM 755 N N . HIS A 1 94 ? 21.660 11.318 -0.784 1.00 60.03 94 HIS A N 1
ATOM 756 C CA . HIS A 1 94 ? 22.004 11.981 -2.025 1.00 60.03 94 HIS A CA 1
ATOM 757 C C . HIS A 1 94 ? 23.312 11.358 -2.507 1.00 60.03 94 HIS A C 1
ATOM 759 O O . HIS A 1 94 ? 24.311 11.411 -1.790 1.00 60.03 94 HIS A O 1
ATOM 765 N N . GLN A 1 95 ? 23.332 10.798 -3.715 1.00 57.44 95 GLN A N 1
ATOM 766 C CA . GLN A 1 95 ? 24.583 10.438 -4.380 1.00 57.44 95 GLN A CA 1
ATOM 767 C C . GLN A 1 95 ? 24.742 11.351 -5.592 1.00 57.44 95 GLN A C 1
ATOM 769 O O . GLN A 1 95 ? 23.924 11.330 -6.508 1.00 57.44 95 GLN A O 1
ATOM 774 N N . ASN A 1 96 ? 25.775 12.196 -5.569 1.00 59.62 96 ASN A N 1
ATOM 775 C CA . ASN A 1 96 ? 26.066 13.182 -6.618 1.00 59.62 96 ASN A CA 1
ATOM 776 C C . ASN A 1 96 ? 24.900 14.148 -6.927 1.00 59.62 96 ASN A C 1
ATOM 778 O O . ASN A 1 96 ? 24.685 14.515 -8.078 1.00 59.62 96 ASN A O 1
ATOM 782 N N . GLY A 1 97 ? 24.141 14.554 -5.901 1.00 64.44 97 GLY A N 1
ATOM 783 C CA . GLY A 1 97 ? 23.067 15.551 -6.021 1.00 64.44 97 GLY A CA 1
ATOM 784 C C . GLY A 1 97 ? 21.715 15.024 -6.516 1.00 64.44 97 GLY A C 1
ATOM 785 O O . GLY A 1 97 ? 20.779 15.809 -6.631 1.00 64.44 97 GLY A O 1
ATOM 786 N N . GLU A 1 98 ? 21.575 13.720 -6.773 1.00 61.59 98 GLU A N 1
ATOM 787 C CA . GLU A 1 98 ? 20.315 13.112 -7.218 1.00 61.59 98 GLU A CA 1
ATOM 788 C C . GLU A 1 98 ? 19.754 12.172 -6.138 1.00 61.59 98 GLU A C 1
ATOM 790 O O . GLU A 1 98 ? 20.504 11.437 -5.489 1.00 61.59 98 GLU A O 1
ATOM 795 N N . TRP A 1 99 ? 18.435 12.213 -5.916 1.00 71.00 99 TRP A N 1
ATOM 796 C CA . TRP A 1 99 ? 17.761 11.375 -4.920 1.00 71.00 99 TRP A CA 1
ATOM 797 C C . TRP A 1 99 ? 17.799 9.907 -5.349 1.00 71.00 99 TRP A C 1
ATOM 799 O O . TRP A 1 99 ? 17.3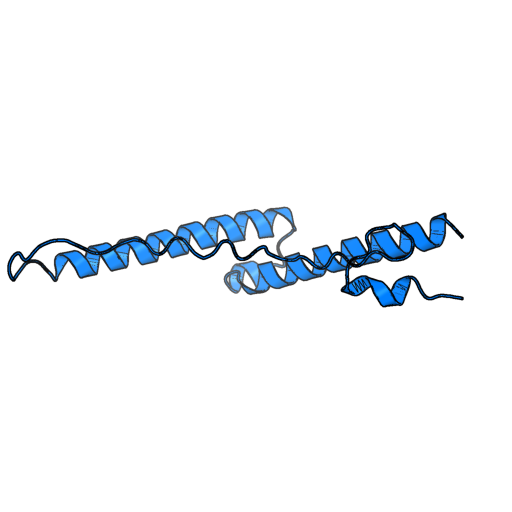06 9.545 -6.422 1.00 71.00 99 TRP A O 1
ATOM 809 N N . VAL A 1 100 ? 18.371 9.056 -4.499 1.00 66.00 100 VAL A N 1
ATOM 810 C CA . VAL A 1 100 ? 18.423 7.609 -4.703 1.00 66.00 100 VAL A CA 1
ATOM 811 C C . VAL A 1 100 ? 17.781 6.953 -3.481 1.00 66.00 100 VAL A C 1
ATOM 813 O O . VAL A 1 100 ? 18.248 7.174 -2.365 1.00 66.00 100 VAL A O 1
ATOM 816 N N . PRO A 1 101 ? 16.710 6.154 -3.646 1.00 68.56 101 PRO A N 1
ATOM 817 C CA . PRO A 1 101 ? 16.180 5.385 -2.530 1.00 68.56 101 PRO A CA 1
ATOM 818 C C . PRO A 1 101 ? 17.272 4.487 -1.915 1.00 68.56 101 PRO A C 1
ATOM 820 O O . PRO A 1 101 ? 18.121 3.989 -2.661 1.00 68.56 101 PRO A O 1
ATOM 823 N N . PRO A 1 102 ? 17.269 4.225 -0.598 1.00 70.81 102 PRO A N 1
ATOM 824 C CA . PRO A 1 102 ? 18.337 3.464 0.060 1.00 70.81 102 PRO A CA 1
ATOM 825 C C . PRO A 1 102 ? 18.509 2.050 -0.523 1.00 70.81 102 PRO A C 1
ATOM 827 O O . PRO A 1 102 ? 19.629 1.574 -0.699 1.00 70.81 102 PRO A O 1
ATOM 830 N N . GLU A 1 103 ? 17.419 1.408 -0.943 1.00 69.62 103 GLU A N 1
ATOM 831 C CA . GLU A 1 103 ? 17.426 0.126 -1.660 1.00 69.62 103 GLU A CA 1
ATOM 832 C C . GLU A 1 103 ? 18.115 0.167 -3.040 1.00 69.62 103 GLU A C 1
ATOM 834 O O . GLU A 1 103 ? 18.335 -0.882 -3.650 1.00 69.62 103 GLU A O 1
ATOM 839 N N . CYS A 1 104 ? 18.467 1.357 -3.536 1.00 67.88 104 CYS A N 1
ATOM 840 C CA . CYS A 1 104 ? 19.024 1.605 -4.865 1.00 67.88 104 CYS A CA 1
ATOM 841 C C . CYS A 1 104 ? 20.491 2.038 -4.877 1.00 67.88 104 CYS A C 1
ATOM 843 O O . CYS A 1 104 ? 21.067 2.154 -5.960 1.00 67.88 104 CYS A O 1
ATOM 845 N N . HIS A 1 105 ? 21.117 2.227 -3.713 1.00 67.81 105 HIS A N 1
ATOM 846 C CA . HIS A 1 105 ? 22.515 2.664 -3.605 1.00 67.81 105 HIS A CA 1
ATOM 847 C C . HIS A 1 105 ? 23.512 1.768 -4.342 1.00 67.81 105 HIS A C 1
ATOM 849 O O . HIS A 1 105 ? 24.456 2.259 -4.950 1.00 67.81 105 HIS A O 1
ATOM 855 N N . PHE A 1 106 ? 23.297 0.453 -4.342 1.00 67.62 106 PHE A N 1
ATOM 856 C CA . PHE A 1 106 ? 24.208 -0.469 -5.025 1.00 67.62 106 PHE A CA 1
ATOM 857 C C . PHE A 1 106 ? 24.108 -0.397 -6.551 1.00 67.62 106 PHE A C 1
ATOM 859 O O . PHE A 1 106 ? 25.068 -0.711 -7.243 1.00 67.62 106 PHE A O 1
ATOM 866 N N . VAL A 1 107 ? 22.965 0.025 -7.099 1.00 59.81 107 VAL A N 1
ATOM 867 C CA . VAL A 1 107 ? 22.705 -0.042 -8.548 1.00 59.81 107 VAL A CA 1
ATOM 868 C C . VAL A 1 107 ? 23.451 1.055 -9.317 1.00 59.81 107 VAL A C 1
ATOM 870 O O . VAL A 1 107 ? 23.598 0.962 -10.532 1.00 59.81 107 VAL A O 1
ATOM 873 N N . VAL A 1 108 ? 23.917 2.100 -8.629 1.00 57.72 108 VAL A N 1
ATOM 874 C CA . VAL A 1 108 ? 24.624 3.233 -9.247 1.00 57.72 108 VAL A CA 1
ATOM 875 C C . VAL A 1 108 ? 26.151 3.110 -9.205 1.00 57.72 108 VAL A C 1
ATOM 877 O O . VAL A 1 108 ? 26.827 3.950 -9.794 1.00 57.72 108 VAL A O 1
ATOM 880 N N . ASN A 1 109 ? 26.689 2.046 -8.601 1.00 54.34 109 ASN A N 1
ATOM 881 C CA . ASN A 1 109 ? 28.115 1.723 -8.631 1.00 54.34 109 ASN A CA 1
ATOM 882 C C . ASN A 1 109 ? 28.372 0.663 -9.717 1.00 54.34 109 ASN A C 1
ATOM 884 O O . ASN A 1 109 ? 28.549 -0.514 -9.422 1.00 54.34 109 ASN A O 1
ATOM 888 N N . TYR A 1 110 ? 28.320 1.074 -10.981 1.00 52.75 110 TYR A N 1
ATOM 889 C CA . TYR A 1 110 ? 29.009 0.371 -12.065 1.00 52.75 110 TYR A CA 1
ATOM 890 C C . TYR A 1 110 ? 30.079 1.341 -12.570 1.00 52.75 110 TYR A C 1
ATOM 892 O O . TYR A 1 110 ? 29.728 2.475 -12.929 1.00 52.75 110 TYR A O 1
ATOM 900 N N . ASP A 1 111 ? 31.340 0.903 -12.482 1.00 38.16 111 ASP A N 1
ATOM 901 C CA . ASP A 1 111 ? 32.546 1.613 -12.937 1.00 38.16 111 ASP A CA 1
ATOM 902 C C . ASP A 1 111 ? 32.371 2.229 -14.336 1.00 38.16 111 ASP A C 1
ATOM 904 O O . ASP A 1 111 ? 31.852 1.532 -15.242 1.00 38.16 111 ASP A O 1
#

InterPro domains:
  IPR011598 Myc-type, basic helix-loop-helix (bHLH) domain [PF00010] (3-53)
  IPR011598 Myc-type, basic helix-loop-helix (bHLH) domain [PS50888] (1-53)
  IPR011598 Myc-type, basic helix-loop-helix (bHLH) domain [SM00353] (7-59)
  IPR036638 Helix-loop-helix DNA-binding domain superfamily [G3DSA:4.10.280.10] (1-66)
  IPR036638 Helix-loop-helix DNA-binding domain superfamily [SSF47459] (3-60)
  IPR050283 E-box Binding Transcriptional Regulators [PTHR23349] (2-79)

Organism: Caenorhabditis elegans (NCBI:txid6239)

Secondary structure (DSSP, 8-state):
-HHHHHHHHHHHHHHHHHHHHHHHHHTS-HHHHHT---HHHHHHHHHHHHHHHHHHHHHHHHHHHTT--SS----------------------EETTEE--GGGGGGG---